Protein AF-A0A2H9LKL2-F1 (afdb_monomer)

Mean predicted aligned error: 13.27 Å

Secondary structure (DSSP, 8-state):
-HHHHHHHHHHHHHHHHHHHHHHHHHHT-GGG----EEEEES----SS-S--SEEEHHHHHHHHHHTT---HHHHHHHHHHHHHT-THHHHHT-HHHHHHHHHHHHS-------HHHHHHHHHHHHHHHHHHHHHHHHHHHHHHTT-

Nearest PDB structures (foldseek):
  8ceo-assembly1_n  TM=2.558E-01  e=6.193E+00  Saccharomyces cerevisiae

Foldseek 3Di:
DVVVVVVVVCVVCVVLLVLLVVLLCQFVPLVPPQDADADAACADDDQDDPSTNYHHLVNLVVVCVVVVHDSPVSVVNCVVCCVPPNPVCNCRNHNVNNVVVVVVVVPDDPDPDDPVVVVVVVVVVVVVVVVVVVVSVVVVVVVVVPD

Sequence (147 aa):
MAGEIKEYLLKYNTPRRIVQFLSFIFFSAIIFNLGALPLLFPVLWTWGLQQNTAGDAFTALQFALYNAVFPWLALASFLIVGVLIGKSLCGWICPFGFVQDLVGFIKRKQADFSSRTHDSMVYMKYFVLGIALFVSVTFSASKLMGA

pLDDT: mean 71.0, std 11.59, range [47.41, 92.75]

Radius of gyration: 20.04 Å; Cα contacts (8 Å, |Δi|>4): 108; chains: 1; bounding box: 49×34×53 Å

Solvent-accessible surface area (backbone atoms only — not comparable to full-atom values): 8322 Å² total; per-residue (Å²): 117,73,63,61,56,53,52,54,54,48,62,68,48,45,62,53,52,51,46,8,50,53,30,34,52,57,59,60,44,65,82,67,77,58,74,65,38,87,56,53,39,67,34,64,82,64,94,87,62,92,75,42,45,55,38,37,20,53,58,48,32,51,53,20,58,72,70,74,41,84,42,60,69,24,52,49,30,44,48,53,47,41,70,76,61,34,75,58,47,49,68,36,57,14,35,53,45,44,54,51,52,55,53,51,73,65,56,68,76,82,70,86,74,54,77,78,58,51,60,64,53,53,52,53,54,54,52,55,50,51,52,54,48,52,52,52,51,52,53,50,51,48,57,74,70,71,114

Structure (mmCIF, N/CA/C/O backbone):
data_AF-A0A2H9LKL2-F1
#
_entry.id   AF-A0A2H9LKL2-F1
#
loop_
_atom_site.group_PDB
_atom_site.id
_atom_site.type_symbol
_atom_site.label_atom_id
_atom_site.label_alt_id
_atom_site.label_comp_id
_atom_site.label_asym_id
_atom_site.label_entity_id
_atom_site.label_seq_id
_atom_site.pdbx_PDB_ins_code
_atom_site.Cartn_x
_atom_site.Cartn_y
_atom_site.Cartn_z
_atom_site.occupancy
_atom_site.B_iso_or_equiv
_atom_site.auth_seq_id
_atom_site.auth_comp_id
_atom_site.auth_asym_id
_atom_site.auth_atom_id
_atom_site.pdbx_PDB_model_num
ATOM 1 N N . MET A 1 1 ? -30.878 4.135 22.991 1.00 50.84 1 MET A N 1
ATOM 2 C CA . MET A 1 1 ? -30.683 2.984 22.075 1.00 50.84 1 MET A CA 1
ATOM 3 C C . MET A 1 1 ? -29.544 3.180 21.073 1.00 50.84 1 MET A C 1
ATOM 5 O O . MET A 1 1 ? -28.822 2.227 20.836 1.00 50.84 1 MET A O 1
ATOM 9 N N . ALA A 1 2 ? -29.314 4.381 20.521 1.00 56.72 2 ALA A N 1
ATOM 10 C CA . ALA A 1 2 ? -28.193 4.612 19.594 1.00 56.72 2 ALA A CA 1
ATOM 11 C C . ALA A 1 2 ? -26.787 4.538 20.240 1.00 56.72 2 ALA A C 1
ATOM 13 O O . ALA A 1 2 ? -25.823 4.235 19.545 1.00 56.72 2 ALA A O 1
ATOM 14 N N . GLY A 1 3 ? -26.665 4.806 21.550 1.00 58.53 3 GLY A N 1
ATOM 15 C CA . GLY A 1 3 ? -25.391 4.756 22.287 1.00 58.53 3 GLY A CA 1
ATOM 16 C C . GLY A 1 3 ? -24.821 3.341 22.414 1.00 58.53 3 GLY A C 1
ATOM 17 O O . GLY A 1 3 ? -23.706 3.101 21.967 1.00 58.53 3 GLY A O 1
ATOM 18 N N . GLU A 1 4 ? -25.635 2.401 22.900 1.00 56.94 4 GLU A N 1
ATOM 19 C CA . GLU A 1 4 ? -25.275 0.983 23.062 1.00 56.94 4 GLU A CA 1
ATOM 20 C C . GLU A 1 4 ? -24.769 0.365 21.748 1.00 56.94 4 GLU A C 1
ATOM 22 O O . GLU A 1 4 ? -23.683 -0.202 21.693 1.00 56.94 4 GLU A O 1
ATOM 27 N N . ILE A 1 5 ? -25.501 0.551 20.642 1.00 63.38 5 ILE A N 1
ATOM 28 C CA . ILE A 1 5 ? -25.138 -0.005 19.322 1.00 63.38 5 ILE A CA 1
ATOM 29 C C . ILE A 1 5 ? -23.784 0.539 18.839 1.00 63.38 5 ILE A C 1
ATOM 31 O O . ILE A 1 5 ? -22.985 -0.190 18.247 1.00 63.38 5 ILE A O 1
ATOM 35 N N . LYS A 1 6 ? -23.507 1.820 19.106 1.00 60.06 6 LYS A N 1
ATOM 36 C CA . LYS A 1 6 ? -22.249 2.472 18.730 1.00 60.06 6 LYS A CA 1
ATOM 37 C C . LYS A 1 6 ? -21.073 1.924 19.541 1.00 60.06 6 LYS A C 1
ATOM 39 O O . LYS A 1 6 ? -19.984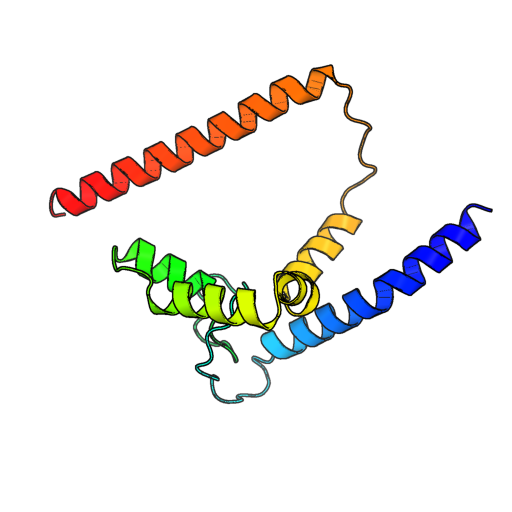 1.763 18.994 1.00 60.06 6 LYS A O 1
ATOM 44 N N . GLU A 1 7 ? -21.302 1.606 20.812 1.00 60.69 7 GLU A N 1
ATOM 45 C CA . GLU A 1 7 ? -20.304 1.024 21.709 1.00 60.69 7 GLU A CA 1
ATOM 46 C C . GLU A 1 7 ? -19.989 -0.439 21.350 1.00 60.69 7 GLU A C 1
ATOM 48 O O . GLU A 1 7 ? -18.819 -0.818 21.259 1.00 60.69 7 GLU A O 1
ATOM 53 N N . TYR A 1 8 ? -21.011 -1.236 21.017 1.00 59.84 8 TYR A N 1
ATOM 54 C CA . TYR A 1 8 ? -20.833 -2.605 20.519 1.00 59.84 8 TYR A CA 1
ATOM 55 C C . TYR A 1 8 ? -20.090 -2.650 19.173 1.00 59.84 8 TYR A C 1
ATOM 57 O O . TYR A 1 8 ? -19.186 -3.472 18.999 1.00 59.84 8 TYR A O 1
ATOM 65 N N . LEU A 1 9 ? -20.400 -1.739 18.238 1.00 59.59 9 LEU A N 1
ATOM 66 C CA . LEU A 1 9 ? -19.670 -1.625 16.967 1.00 59.59 9 LEU A CA 1
ATOM 67 C C . LEU A 1 9 ? -18.215 -1.180 17.160 1.00 59.59 9 LEU A C 1
ATOM 69 O O . LEU A 1 9 ? -17.325 -1.690 16.478 1.00 59.59 9 LEU A O 1
ATOM 73 N N . LEU A 1 10 ? -17.954 -0.263 18.099 1.00 59.03 10 LEU A N 1
ATOM 74 C CA . LEU A 1 10 ? -16.590 0.132 18.449 1.00 59.03 10 LEU A CA 1
ATOM 75 C C . LEU A 1 10 ? -15.798 -1.062 18.992 1.00 59.03 10 LEU A C 1
ATOM 77 O O . LEU A 1 10 ? -14.693 -1.307 18.518 1.00 59.03 10 LEU A O 1
ATOM 81 N N . LYS A 1 11 ? -16.382 -1.855 19.899 1.00 56.09 11 LYS A N 1
ATOM 82 C CA . LYS A 1 11 ? -15.724 -3.000 20.552 1.00 56.09 11 LYS A CA 1
ATOM 83 C C . LYS A 1 11 ? -15.287 -4.103 19.578 1.00 56.09 11 LYS A C 1
ATOM 85 O O . LYS A 1 11 ? -14.226 -4.689 19.779 1.00 56.09 11 LYS A O 1
ATOM 90 N N . TYR A 1 12 ? -16.045 -4.345 18.504 1.00 64.00 12 TYR A N 1
ATOM 91 C CA . TYR A 1 12 ? -15.685 -5.318 17.460 1.00 64.00 12 TYR A CA 1
ATOM 92 C C . TYR A 1 12 ? -14.585 -4.814 16.504 1.00 64.00 12 TYR A C 1
ATOM 94 O O . TYR A 1 12 ? -13.786 -5.607 16.007 1.00 64.00 12 TYR A O 1
ATOM 102 N N . ASN A 1 13 ? -14.493 -3.499 16.268 1.00 64.44 13 ASN A N 1
ATOM 103 C CA . ASN A 1 13 ? -13.492 -2.906 15.367 1.00 64.44 13 ASN A CA 1
ATOM 104 C C . ASN A 1 13 ? -12.138 -2.616 16.054 1.00 64.44 13 ASN A C 1
ATOM 106 O O . ASN A 1 13 ? -11.111 -2.494 15.381 1.00 64.44 13 ASN A O 1
ATOM 110 N N . THR A 1 14 ? -12.114 -2.540 17.388 1.00 67.94 14 THR A N 1
ATOM 111 C CA . THR A 1 14 ? -10.904 -2.362 18.210 1.00 67.94 14 THR A CA 1
ATOM 112 C C . THR A 1 14 ? -9.800 -3.406 17.965 1.00 67.94 14 THR A C 1
ATOM 114 O O . THR A 1 14 ? -8.663 -2.982 17.758 1.00 67.94 14 THR A O 1
ATOM 117 N N . PRO A 1 15 ? -10.052 -4.736 17.923 1.00 72.94 15 PRO A N 1
ATOM 118 C CA . PRO A 1 15 ? -8.989 -5.722 17.694 1.00 72.94 15 PRO A CA 1
ATOM 119 C C . PRO A 1 15 ? -8.293 -5.530 16.345 1.00 72.94 15 PRO A C 1
ATOM 121 O O . PRO A 1 15 ? -7.069 -5.586 16.267 1.00 72.94 15 PRO A O 1
ATOM 124 N N . ARG A 1 16 ? -9.051 -5.213 15.289 1.00 74.50 16 ARG A N 1
ATOM 125 C CA . ARG A 1 16 ? -8.489 -4.928 13.965 1.00 74.50 16 ARG A CA 1
ATOM 126 C C . ARG A 1 16 ? -7.595 -3.690 13.989 1.00 74.50 16 ARG A C 1
ATOM 128 O O . ARG A 1 16 ? -6.495 -3.728 13.446 1.00 74.50 16 ARG A O 1
ATOM 135 N N . ARG A 1 17 ? -8.031 -2.617 14.656 1.00 70.69 17 ARG A N 1
ATOM 136 C CA . ARG A 1 17 ? -7.255 -1.374 14.767 1.00 70.69 17 ARG A CA 1
ATOM 137 C C . ARG A 1 17 ? -5.983 -1.554 15.601 1.00 70.69 17 ARG A C 1
ATOM 139 O O . ARG A 1 17 ? -4.952 -0.995 15.246 1.00 70.69 17 ARG A O 1
ATOM 146 N N . ILE A 1 18 ? -6.032 -2.368 16.658 1.00 78.81 18 ILE A N 1
ATOM 147 C CA . ILE A 1 18 ? -4.858 -2.719 17.473 1.00 78.81 18 ILE A CA 1
ATOM 148 C C . ILE A 1 18 ? -3.840 -3.504 16.640 1.00 78.81 18 ILE A C 1
ATOM 150 O O . ILE A 1 18 ? -2.667 -3.137 16.623 1.00 78.81 18 ILE A O 1
ATOM 154 N N . VAL A 1 19 ? -4.274 -4.532 15.899 1.00 79.44 19 VAL A N 1
ATOM 155 C CA . VAL A 1 19 ? -3.379 -5.312 15.022 1.00 79.44 19 VAL A CA 1
ATOM 156 C C . VAL A 1 19 ? -2.768 -4.427 13.935 1.00 79.44 19 VAL A C 1
ATOM 158 O O . VAL A 1 19 ? -1.570 -4.516 13.674 1.00 79.44 19 VAL A O 1
ATOM 161 N N . GLN A 1 20 ? -3.549 -3.520 13.347 1.00 77.00 20 GLN A N 1
ATOM 162 C CA . GLN A 1 20 ? -3.056 -2.577 12.342 1.00 77.00 20 GLN A CA 1
ATOM 163 C C . GLN A 1 20 ? -2.051 -1.569 12.917 1.00 77.00 20 GLN A C 1
ATOM 165 O O . GLN A 1 20 ? -1.053 -1.275 12.265 1.00 77.00 20 GLN A O 1
ATOM 170 N N . PHE A 1 21 ? -2.277 -1.064 14.133 1.00 77.94 21 PHE A N 1
ATOM 171 C CA . PHE A 1 21 ? -1.361 -0.142 14.808 1.00 77.94 21 PHE A CA 1
ATOM 172 C C . PHE A 1 21 ? -0.051 -0.829 15.215 1.00 77.94 21 PHE A C 1
ATOM 174 O O . PHE A 1 21 ? 1.029 -0.290 14.981 1.00 77.94 21 PHE A O 1
ATOM 181 N N . LEU A 1 22 ? -0.127 -2.053 15.744 1.00 78.19 22 LEU A N 1
ATOM 182 C CA . LEU A 1 22 ? 1.051 -2.877 16.029 1.00 78.19 22 LEU A CA 1
ATOM 183 C C . LEU A 1 22 ? 1.832 -3.195 14.751 1.00 78.19 22 LEU A C 1
ATOM 185 O O . LEU A 1 22 ? 3.054 -3.084 14.740 1.00 78.19 22 LEU A O 1
ATOM 189 N N . SER A 1 23 ? 1.133 -3.514 13.658 1.00 75.62 23 SER A N 1
ATOM 190 C CA . SER A 1 23 ? 1.763 -3.727 12.350 1.00 75.62 23 SER A CA 1
ATOM 191 C C . SER A 1 23 ? 2.413 -2.442 11.831 1.00 75.62 23 SER A C 1
ATOM 193 O O . SER A 1 23 ? 3.524 -2.484 11.317 1.00 75.62 23 SER A O 1
ATOM 195 N N . PHE A 1 24 ? 1.773 -1.283 12.015 1.00 75.94 24 PHE A N 1
ATOM 196 C CA . PHE A 1 24 ? 2.359 0.011 11.671 1.00 75.94 24 PHE A CA 1
ATOM 197 C C . PHE A 1 24 ? 3.652 0.274 12.436 1.00 75.94 24 PHE A C 1
ATOM 199 O O . PHE A 1 24 ? 4.637 0.653 11.810 1.00 75.94 24 PHE A O 1
ATOM 206 N N . ILE A 1 25 ? 3.685 0.024 13.746 1.00 75.50 25 ILE A N 1
ATOM 207 C CA . ILE A 1 25 ? 4.903 0.174 14.551 1.00 75.50 25 ILE A CA 1
ATOM 208 C C . ILE A 1 25 ? 5.978 -0.836 14.130 1.00 75.50 25 ILE A C 1
ATOM 210 O O . ILE A 1 25 ? 7.137 -0.456 14.017 1.00 75.50 25 ILE A O 1
ATOM 214 N N . PHE A 1 26 ? 5.606 -2.088 13.849 1.00 73.56 26 PHE A N 1
ATOM 215 C CA . PHE A 1 26 ? 6.537 -3.134 13.415 1.00 73.56 26 PHE A CA 1
ATOM 216 C C . PHE A 1 26 ? 7.190 -2.817 12.064 1.00 73.56 26 PHE A C 1
ATOM 218 O O . PHE A 1 26 ? 8.410 -2.872 11.939 1.00 73.56 26 PHE A O 1
ATOM 225 N N . PHE A 1 27 ? 6.396 -2.439 11.060 1.00 67.69 27 PHE A N 1
ATOM 226 C CA . PHE A 1 27 ? 6.925 -2.047 9.753 1.00 67.69 27 PHE A CA 1
ATOM 227 C C . PHE A 1 27 ? 7.673 -0.708 9.825 1.00 67.69 27 PHE A C 1
ATOM 229 O O . PHE A 1 27 ? 8.710 -0.569 9.189 1.00 67.69 27 PHE A O 1
ATOM 236 N N . SER A 1 28 ? 7.224 0.229 10.671 1.00 66.88 28 SER A N 1
ATOM 237 C CA . SER A 1 28 ? 7.909 1.508 10.933 1.00 66.88 28 SER A CA 1
ATOM 238 C C . SER A 1 28 ? 9.068 1.413 11.922 1.00 66.88 28 SER A C 1
ATOM 240 O O . SER A 1 28 ? 9.611 2.451 12.304 1.00 66.88 28 SER A O 1
ATOM 242 N N . ALA A 1 29 ? 9.498 0.206 12.310 1.00 61.53 29 ALA A N 1
ATOM 243 C CA . ALA A 1 29 ? 10.630 -0.034 13.206 1.00 61.53 29 ALA A CA 1
ATOM 244 C C . ALA A 1 29 ? 11.999 0.241 12.543 1.00 61.53 29 ALA A C 1
ATOM 246 O O . ALA A 1 29 ? 12.973 -0.474 12.769 1.00 61.53 29 ALA A O 1
ATOM 247 N N . ILE A 1 30 ? 12.086 1.352 11.810 1.00 54.22 30 ILE A N 1
ATOM 248 C CA . ILE A 1 30 ? 13.303 2.060 11.393 1.00 54.22 30 ILE A CA 1
ATOM 249 C C . ILE A 1 30 ? 14.229 2.324 12.605 1.00 54.22 30 ILE A C 1
ATOM 251 O O . ILE A 1 30 ? 15.440 2.440 12.456 1.00 54.22 30 ILE A O 1
ATOM 255 N N . ILE A 1 31 ? 13.682 2.366 13.827 1.00 51.66 31 ILE A N 1
ATOM 256 C CA . ILE A 1 31 ? 14.410 2.668 15.072 1.00 51.66 31 ILE A CA 1
ATOM 257 C C . ILE A 1 31 ? 15.299 1.512 15.571 1.00 51.66 31 ILE A C 1
ATOM 259 O O . ILE A 1 31 ? 16.262 1.769 16.286 1.00 51.66 31 ILE A O 1
ATOM 263 N N . PHE A 1 32 ? 15.032 0.253 15.204 1.00 53.81 32 PHE A N 1
ATOM 264 C CA . PHE A 1 32 ? 15.706 -0.895 15.834 1.00 53.81 32 PHE A CA 1
ATOM 265 C C . PHE A 1 32 ? 16.924 -1.456 15.084 1.00 53.81 32 PHE A C 1
ATOM 267 O O . PHE A 1 32 ? 17.529 -2.399 15.584 1.00 53.81 32 PHE A O 1
ATOM 274 N N . ASN A 1 33 ? 17.307 -0.905 13.921 1.00 52.16 33 ASN A N 1
ATOM 275 C CA . ASN A 1 33 ? 18.423 -1.414 13.095 1.00 52.16 33 ASN A CA 1
ATOM 276 C C . ASN A 1 33 ? 18.376 -2.950 12.891 1.00 52.16 33 ASN A C 1
ATOM 278 O O . ASN A 1 33 ? 19.398 -3.611 12.732 1.00 52.16 33 ASN A O 1
ATOM 282 N N . LEU A 1 34 ? 17.178 -3.541 12.939 1.00 53.66 34 LEU A N 1
ATOM 283 C CA . LEU A 1 34 ? 16.998 -4.971 12.753 1.00 53.66 34 LEU A CA 1
ATOM 284 C C . LEU A 1 34 ? 17.087 -5.243 11.253 1.00 53.66 34 LEU A C 1
ATOM 286 O O . LEU A 1 34 ? 16.321 -4.678 10.472 1.00 53.66 34 LEU A O 1
ATOM 290 N N . GLY A 1 35 ? 18.075 -6.056 10.875 1.00 52.25 35 GLY A N 1
ATOM 291 C CA . GLY A 1 35 ? 18.433 -6.348 9.491 1.00 52.25 35 GLY A CA 1
ATOM 292 C C . GLY A 1 35 ? 17.223 -6.642 8.607 1.00 52.25 35 GLY A C 1
ATOM 293 O O . GLY A 1 35 ? 16.299 -7.349 9.011 1.00 52.25 35 GLY A O 1
ATOM 294 N N . ALA A 1 36 ? 17.255 -6.079 7.397 1.00 54.28 36 ALA A N 1
ATOM 295 C CA . ALA A 1 36 ? 16.211 -6.218 6.394 1.00 54.28 36 ALA A CA 1
ATOM 296 C C . ALA A 1 36 ? 15.874 -7.696 6.174 1.00 54.28 36 ALA A C 1
ATOM 298 O O . ALA A 1 36 ? 16.707 -8.472 5.700 1.00 54.28 36 ALA A O 1
ATOM 299 N N . LEU A 1 37 ? 14.649 -8.089 6.516 1.00 56.97 37 LEU A N 1
ATOM 300 C CA . LEU A 1 37 ? 14.149 -9.413 6.202 1.00 56.97 37 LEU A CA 1
ATOM 301 C C . LEU A 1 37 ? 13.812 -9.423 4.700 1.00 56.97 37 LEU A C 1
ATOM 303 O O . LEU A 1 37 ? 12.911 -8.691 4.277 1.00 56.97 37 LEU A O 1
ATOM 307 N N . PRO A 1 38 ? 14.476 -10.246 3.868 1.00 56.47 38 PRO A N 1
ATOM 308 C CA . PRO A 1 38 ? 14.270 -10.263 2.417 1.00 56.47 38 PRO A CA 1
ATOM 309 C C . PRO A 1 38 ? 12.945 -10.930 2.005 1.00 56.47 38 PRO A C 1
ATOM 311 O O . PRO A 1 38 ? 12.767 -11.320 0.851 1.00 56.47 38 PRO A O 1
ATOM 314 N N . LEU A 1 39 ? 12.007 -11.107 2.940 1.00 63.41 39 LEU A N 1
ATOM 315 C CA . LEU A 1 39 ? 10.721 -11.719 2.655 1.00 63.41 39 LEU A CA 1
ATOM 316 C C . LEU A 1 39 ? 9.800 -10.685 2.000 1.00 63.41 39 LEU A C 1
ATOM 318 O O . LEU A 1 39 ? 9.401 -9.708 2.631 1.00 63.41 39 LEU A O 1
ATOM 322 N N . LEU A 1 40 ? 9.463 -10.923 0.732 1.00 66.31 40 LEU A N 1
ATOM 323 C CA . LEU A 1 40 ? 8.494 -10.132 -0.019 1.00 66.31 40 LEU A CA 1
ATOM 324 C C . LEU A 1 40 ? 7.087 -10.468 0.462 1.00 66.31 40 LEU A C 1
ATOM 326 O O . LEU A 1 40 ? 6.541 -11.516 0.109 1.00 66.31 40 LEU A O 1
ATOM 330 N N . PHE A 1 41 ? 6.479 -9.569 1.222 1.00 70.69 41 PHE A N 1
ATOM 331 C CA . PHE A 1 41 ? 5.070 -9.68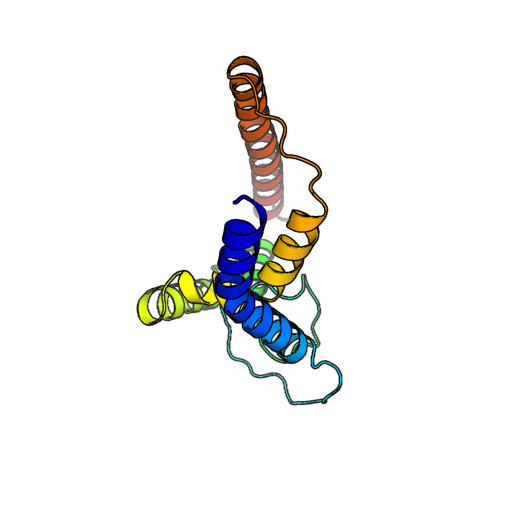3 1.572 1.00 70.69 41 PHE A CA 1
ATOM 332 C C . PHE A 1 41 ? 4.207 -8.806 0.646 1.00 70.69 41 PHE A C 1
ATOM 334 O O . PHE A 1 41 ? 4.628 -7.712 0.259 1.00 70.69 41 PHE A O 1
ATOM 341 N N . PRO A 1 42 ? 2.972 -9.220 0.302 1.00 67.88 42 PRO A N 1
ATOM 342 C CA . PRO A 1 42 ? 2.044 -8.448 -0.529 1.00 67.88 42 PRO A CA 1
ATOM 343 C C . PRO A 1 42 ? 1.358 -7.333 0.272 1.00 67.88 42 PRO A C 1
ATOM 345 O O . PRO A 1 42 ? 0.131 -7.243 0.355 1.00 67.88 42 PRO A O 1
ATOM 348 N N . VAL A 1 43 ? 2.160 -6.492 0.915 1.00 71.69 43 VAL A N 1
ATOM 349 C CA . VAL A 1 43 ? 1.718 -5.403 1.787 1.00 71.69 43 VAL A CA 1
ATOM 350 C C . VAL A 1 43 ? 2.357 -4.122 1.300 1.00 71.69 43 VAL A C 1
ATOM 352 O O . VAL A 1 43 ? 3.565 -4.074 1.161 1.00 71.69 43 VAL A O 1
ATOM 355 N N . LEU A 1 44 ? 1.568 -3.078 1.061 1.00 68.44 44 LEU A N 1
ATOM 356 C CA . LEU A 1 44 ? 2.099 -1.772 0.678 1.00 68.44 44 LEU A CA 1
ATOM 357 C C . LEU A 1 44 ? 2.466 -0.990 1.948 1.00 68.44 44 LEU A C 1
ATOM 359 O O . LEU A 1 44 ? 1.582 -0.736 2.772 1.00 68.44 44 LEU A O 1
ATOM 363 N N . TRP A 1 45 ? 3.742 -0.625 2.117 1.00 63.16 45 TRP A N 1
ATOM 364 C CA . TRP A 1 45 ? 4.190 0.149 3.284 1.00 63.16 45 TRP A CA 1
ATOM 365 C C . TRP A 1 45 ? 4.751 1.525 2.925 1.00 63.16 45 TRP A C 1
ATOM 367 O O . TRP A 1 45 ? 4.173 2.530 3.336 1.00 63.16 45 TRP A O 1
ATOM 377 N N . THR A 1 46 ? 5.813 1.601 2.124 1.00 61.72 46 THR A N 1
ATOM 378 C CA . THR A 1 46 ? 6.390 2.888 1.711 1.00 61.72 46 THR A CA 1
ATOM 379 C C . THR A 1 46 ? 6.668 2.871 0.225 1.00 61.72 46 THR A C 1
ATOM 381 O O . THR A 1 46 ? 7.347 1.977 -0.272 1.00 61.72 46 THR A O 1
ATOM 384 N N . TRP A 1 47 ? 6.199 3.893 -0.472 1.00 54.94 47 TRP A N 1
ATOM 385 C CA . TRP A 1 47 ? 6.566 4.127 -1.857 1.00 54.94 47 TRP A CA 1
ATOM 386 C C . TRP A 1 47 ? 8.055 4.502 -1.917 1.00 54.94 47 TRP A C 1
ATOM 388 O O . TRP A 1 47 ? 8.414 5.640 -1.631 1.00 54.94 47 TRP A O 1
ATOM 398 N N . GLY A 1 48 ? 8.918 3.536 -2.246 1.00 55.09 48 GLY A N 1
ATOM 399 C CA . GLY A 1 48 ? 10.305 3.795 -2.652 1.00 55.09 48 GLY A CA 1
ATOM 400 C C . GLY A 1 48 ? 11.324 4.139 -1.555 1.00 55.09 48 GLY A C 1
ATOM 401 O O . GLY A 1 48 ? 12.345 4.740 -1.881 1.00 55.09 48 GLY A O 1
ATOM 402 N N . LEU A 1 49 ? 11.108 3.768 -0.285 1.00 53.97 49 LEU A N 1
ATOM 403 C CA . LEU A 1 49 ? 12.132 3.907 0.763 1.00 53.97 49 LEU A CA 1
ATOM 404 C C . LEU A 1 49 ? 12.927 2.596 0.928 1.00 53.97 49 LEU A C 1
ATOM 406 O O . LEU A 1 49 ? 12.350 1.533 1.121 1.00 53.97 49 LEU A O 1
ATOM 410 N N . GLN A 1 50 ? 14.260 2.667 0.854 1.00 52.75 50 GLN A N 1
ATOM 411 C CA . GLN A 1 50 ? 15.163 1.500 0.874 1.00 52.75 50 GLN A CA 1
ATOM 412 C C . GLN A 1 50 ? 15.435 0.932 2.288 1.00 52.75 50 GLN A C 1
ATOM 414 O O . GLN A 1 50 ? 16.108 -0.084 2.418 1.00 52.75 50 GLN A O 1
ATOM 419 N N . GLN A 1 51 ? 14.946 1.576 3.354 1.00 50.84 51 GLN A N 1
ATOM 420 C CA . GLN A 1 51 ? 15.320 1.285 4.752 1.00 50.84 51 GLN A CA 1
ATOM 421 C C . GLN A 1 51 ? 14.215 0.556 5.530 1.00 50.84 51 GLN A C 1
ATOM 423 O O . GLN A 1 51 ? 13.897 0.908 6.665 1.00 50.84 51 GLN A O 1
ATOM 428 N N . ASN A 1 52 ? 13.613 -0.457 4.910 1.00 54.12 52 ASN A N 1
ATOM 429 C CA . ASN A 1 52 ? 12.445 -1.133 5.461 1.00 54.12 52 ASN A CA 1
ATOM 430 C C . ASN A 1 52 ? 12.806 -2.509 6.020 1.00 54.12 52 ASN A C 1
ATOM 432 O O . ASN A 1 52 ? 13.472 -3.302 5.358 1.00 54.12 52 ASN A O 1
ATOM 436 N N . THR A 1 53 ? 12.295 -2.823 7.211 1.00 51.22 53 THR A N 1
ATOM 437 C CA . THR A 1 53 ? 12.508 -4.107 7.903 1.00 51.22 53 THR A CA 1
ATOM 438 C C . THR A 1 53 ? 11.963 -5.312 7.118 1.00 51.22 53 THR A C 1
ATOM 440 O O . THR A 1 53 ? 12.419 -6.433 7.326 1.00 51.22 53 THR A O 1
ATOM 443 N N . ALA A 1 54 ? 11.021 -5.104 6.191 1.00 57.69 54 ALA A N 1
ATOM 444 C CA . ALA A 1 54 ? 10.469 -6.142 5.320 1.00 57.69 54 ALA A CA 1
ATOM 445 C C . ALA A 1 54 ? 10.240 -5.609 3.895 1.00 57.69 54 ALA A C 1
ATOM 447 O O . ALA A 1 54 ? 9.766 -4.484 3.716 1.00 57.69 54 ALA A O 1
ATOM 448 N N . GLY A 1 55 ? 10.570 -6.425 2.890 1.00 64.75 55 GLY A N 1
ATOM 449 C CA . GLY A 1 55 ? 10.370 -6.090 1.479 1.00 64.75 55 GLY A CA 1
ATOM 450 C C . GLY A 1 55 ? 8.900 -6.165 1.062 1.00 64.75 55 GLY A C 1
ATOM 451 O O . GLY A 1 55 ? 8.183 -7.098 1.433 1.00 64.75 55 GLY A O 1
ATOM 452 N N . ASP A 1 56 ? 8.441 -5.208 0.255 1.00 76.31 56 ASP A N 1
ATOM 453 C CA . ASP A 1 56 ? 7.069 -5.182 -0.244 1.00 76.31 56 ASP A CA 1
ATOM 454 C C . ASP A 1 56 ? 6.947 -5.612 -1.714 1.00 76.31 56 ASP A C 1
ATOM 456 O O . ASP A 1 56 ? 7.626 -5.114 -2.615 1.00 76.31 56 ASP A O 1
ATOM 460 N N . ALA A 1 57 ? 6.021 -6.538 -1.979 1.00 77.88 57 ALA A N 1
ATOM 461 C CA . ALA A 1 57 ? 5.785 -7.060 -3.324 1.00 77.88 57 ALA A CA 1
ATOM 462 C C . ALA A 1 57 ? 5.188 -6.006 -4.276 1.00 77.88 57 ALA A C 1
ATOM 464 O O . ALA A 1 57 ? 5.328 -6.136 -5.490 1.00 77.88 57 ALA A O 1
ATOM 465 N N . PHE A 1 58 ? 4.542 -4.957 -3.752 1.00 76.50 58 PHE A N 1
ATOM 466 C CA . PHE A 1 58 ? 3.991 -3.868 -4.564 1.00 76.50 58 PHE A CA 1
ATOM 467 C C . PHE A 1 58 ? 5.083 -2.979 -5.169 1.00 76.50 58 PHE A C 1
ATOM 469 O O . PHE A 1 58 ? 5.038 -2.713 -6.369 1.00 76.50 58 PHE A O 1
ATOM 476 N N . THR A 1 59 ? 6.092 -2.582 -4.394 1.00 76.56 59 THR A N 1
ATOM 477 C CA . THR A 1 59 ? 7.253 -1.841 -4.908 1.00 76.56 59 THR A CA 1
ATOM 478 C C . THR A 1 59 ? 8.062 -2.711 -5.856 1.00 76.56 59 THR A C 1
ATOM 480 O O . THR A 1 59 ? 8.458 -2.236 -6.917 1.00 76.56 59 THR A O 1
ATOM 483 N N . ALA A 1 60 ? 8.236 -4.003 -5.550 1.00 78.62 60 ALA A N 1
ATOM 484 C CA . ALA A 1 60 ? 8.873 -4.937 -6.479 1.00 78.62 60 ALA A CA 1
ATOM 485 C C . ALA A 1 60 ? 8.108 -5.036 -7.814 1.00 78.62 60 ALA A C 1
ATOM 487 O O . ALA A 1 60 ? 8.723 -5.023 -8.880 1.00 78.62 60 ALA A O 1
ATOM 488 N N . LEU A 1 61 ? 6.771 -5.072 -7.771 1.00 81.31 61 LEU A N 1
ATOM 489 C CA . LEU A 1 61 ? 5.920 -5.052 -8.960 1.00 81.31 61 LEU A CA 1
ATOM 490 C C . LEU A 1 61 ? 6.067 -3.738 -9.738 1.00 81.31 61 LEU A C 1
ATOM 492 O O . LEU A 1 61 ? 6.257 -3.772 -10.950 1.00 81.31 61 LEU A O 1
ATOM 496 N N . GLN A 1 62 ? 6.026 -2.586 -9.066 1.00 78.56 62 GLN A N 1
ATOM 497 C CA . GLN A 1 62 ? 6.221 -1.287 -9.714 1.00 78.56 62 GLN A CA 1
ATOM 498 C C . GLN A 1 62 ? 7.604 -1.141 -10.338 1.00 78.56 62 GLN A C 1
ATOM 500 O O . GLN A 1 62 ? 7.709 -0.645 -11.455 1.00 78.56 62 GLN A O 1
ATOM 505 N N . PHE A 1 63 ? 8.657 -1.583 -9.652 1.00 77.69 63 PHE A N 1
ATOM 506 C CA . PHE A 1 63 ? 10.021 -1.507 -10.163 1.00 77.69 63 PHE A CA 1
ATOM 507 C C . PHE A 1 63 ? 10.219 -2.421 -11.374 1.00 77.69 63 PHE A C 1
ATOM 509 O O . PHE A 1 63 ? 10.846 -2.026 -12.356 1.00 77.69 63 PHE A O 1
ATOM 516 N N . ALA A 1 64 ? 9.643 -3.623 -11.338 1.00 81.50 64 ALA A N 1
ATOM 517 C CA . ALA A 1 64 ? 9.645 -4.535 -12.473 1.00 81.50 64 ALA A CA 1
ATOM 518 C C . ALA A 1 64 ? 8.884 -3.944 -13.673 1.00 81.50 64 ALA A C 1
ATOM 520 O O . ALA A 1 64 ? 9.425 -3.914 -14.776 1.00 81.50 64 ALA A O 1
ATOM 521 N N . LEU A 1 65 ? 7.692 -3.374 -13.454 1.00 78.38 65 LEU A N 1
ATOM 522 C CA . LEU A 1 65 ? 6.921 -2.694 -14.502 1.00 78.38 65 LEU A CA 1
ATOM 523 C C . LEU A 1 65 ? 7.656 -1.469 -15.068 1.00 78.38 65 LEU A C 1
ATOM 525 O O . LEU A 1 65 ? 7.660 -1.270 -16.279 1.00 78.38 65 LEU A O 1
ATOM 529 N N . TYR A 1 66 ? 8.322 -0.682 -14.218 1.00 80.19 66 TYR A N 1
ATOM 530 C CA . TYR A 1 66 ? 9.130 0.466 -14.639 1.00 80.19 66 TYR A CA 1
ATOM 531 C C . TYR A 1 66 ? 10.314 0.052 -15.524 1.00 80.19 66 TYR A C 1
ATOM 533 O O . TYR A 1 66 ? 10.585 0.684 -16.544 1.00 80.19 66 TYR A O 1
ATOM 541 N N . ASN A 1 67 ? 10.996 -1.039 -15.169 1.00 78.88 67 ASN A N 1
ATOM 542 C CA . ASN A 1 67 ? 12.111 -1.572 -15.952 1.00 78.88 67 ASN A CA 1
ATOM 543 C C . ASN A 1 67 ? 11.665 -2.481 -17.113 1.00 78.88 67 ASN A C 1
ATOM 545 O O . ASN A 1 67 ? 12.520 -3.052 -17.783 1.00 78.88 67 ASN A O 1
ATOM 549 N N . ALA A 1 68 ? 10.355 -2.617 -17.359 1.00 76.94 68 ALA A N 1
ATOM 550 C CA . ALA A 1 68 ? 9.777 -3.535 -18.344 1.00 76.94 68 ALA A CA 1
ATOM 551 C C . ALA A 1 68 ? 10.246 -5.000 -18.183 1.00 76.94 68 ALA A C 1
ATOM 553 O O . ALA A 1 68 ? 10.316 -5.759 -19.148 1.00 76.94 68 ALA A O 1
ATOM 554 N N . VAL A 1 69 ? 10.557 -5.408 -16.950 1.00 80.12 69 VAL A N 1
ATOM 555 C CA . VAL A 1 69 ? 10.922 -6.783 -16.595 1.00 80.12 69 VAL A CA 1
ATOM 556 C C . VAL A 1 69 ? 9.687 -7.494 -16.059 1.00 80.12 69 VAL A C 1
ATOM 558 O O . VAL A 1 69 ? 8.871 -6.907 -15.346 1.00 80.12 69 VAL A O 1
ATOM 561 N N . PHE A 1 70 ? 9.537 -8.780 -16.374 1.00 80.50 70 PHE A N 1
ATOM 562 C CA . PHE A 1 70 ? 8.393 -9.532 -15.876 1.00 80.50 70 PHE A CA 1
ATOM 563 C C . PHE A 1 70 ? 8.480 -9.724 -14.344 1.00 80.50 70 PHE A C 1
ATOM 565 O O . PHE A 1 70 ? 9.475 -10.260 -13.848 1.00 80.50 70 PHE A O 1
ATOM 572 N N . PRO A 1 71 ? 7.440 -9.351 -13.572 1.00 83.81 71 PRO A N 1
ATOM 573 C CA . PRO A 1 71 ? 7.450 -9.348 -12.106 1.00 83.81 71 PRO A CA 1
ATOM 574 C C . PRO A 1 71 ? 7.246 -10.745 -11.482 1.00 83.81 71 PRO A C 1
ATOM 576 O O . PRO A 1 71 ? 6.330 -10.944 -10.682 1.00 83.81 71 PRO A O 1
ATOM 579 N N . TRP A 1 72 ? 8.091 -11.728 -11.817 1.00 82.00 72 TRP A N 1
ATOM 580 C CA . TRP A 1 72 ? 7.926 -13.127 -11.376 1.00 82.00 72 TRP A CA 1
ATOM 581 C C . TRP A 1 72 ? 7.894 -13.263 -9.841 1.00 82.00 72 TRP A C 1
ATOM 583 O O . TRP A 1 72 ? 7.020 -13.934 -9.294 1.00 82.00 72 TRP A O 1
ATOM 593 N N . LEU A 1 73 ? 8.795 -12.564 -9.134 1.00 80.31 73 LEU A N 1
ATOM 594 C CA . LEU A 1 73 ? 8.892 -12.606 -7.666 1.00 80.31 73 LEU A CA 1
ATOM 595 C C . LEU A 1 73 ? 7.686 -11.965 -6.967 1.00 80.31 73 LEU A C 1
ATOM 597 O O . LEU A 1 73 ? 7.166 -12.519 -5.998 1.00 80.31 73 LEU A O 1
ATOM 601 N N . ALA A 1 74 ? 7.228 -10.809 -7.454 1.00 82.00 74 ALA A N 1
ATOM 602 C CA . ALA A 1 74 ? 6.068 -10.141 -6.874 1.00 82.00 74 ALA A CA 1
ATOM 603 C C . ALA A 1 74 ? 4.807 -10.989 -7.073 1.00 82.00 74 ALA A C 1
ATOM 605 O O . ALA A 1 74 ? 4.049 -11.200 -6.128 1.00 82.00 74 ALA A O 1
ATOM 606 N N . LEU A 1 75 ? 4.620 -11.540 -8.277 1.00 83.38 75 LEU A N 1
ATOM 607 C CA . LEU A 1 75 ? 3.469 -12.378 -8.598 1.00 83.38 75 LEU A CA 1
ATOM 608 C C . LEU A 1 75 ? 3.459 -13.672 -7.772 1.00 83.38 75 LEU A C 1
ATOM 610 O O . LEU A 1 75 ? 2.415 -14.044 -7.239 1.00 83.38 75 LEU A O 1
ATOM 614 N N . ALA A 1 76 ? 4.619 -14.310 -7.591 1.00 84.69 76 ALA A N 1
ATOM 615 C CA . ALA A 1 76 ? 4.758 -15.471 -6.716 1.00 84.69 76 ALA A CA 1
ATOM 616 C C . ALA A 1 76 ? 4.376 -15.143 -5.263 1.00 84.69 76 ALA A C 1
ATOM 618 O O . ALA A 1 76 ? 3.616 -15.891 -4.654 1.00 84.69 76 ALA A O 1
ATOM 619 N N . SER A 1 77 ? 4.822 -14.001 -4.726 1.00 82.31 77 SER A N 1
ATOM 620 C CA . SER A 1 77 ? 4.437 -13.546 -3.381 1.00 82.31 77 SER A CA 1
ATOM 621 C C . SER A 1 77 ? 2.921 -13.337 -3.252 1.00 82.31 77 SER A C 1
ATOM 623 O O . SER A 1 77 ? 2.302 -13.871 -2.328 1.00 82.31 77 SER A O 1
ATOM 625 N N . PHE A 1 78 ? 2.293 -12.641 -4.210 1.00 81.69 78 PHE A N 1
ATOM 626 C CA . PHE A 1 78 ? 0.840 -12.437 -4.219 1.00 81.69 78 PHE A CA 1
ATOM 627 C C . PHE A 1 78 ? 0.063 -13.755 -4.274 1.00 81.69 78 PHE A C 1
ATOM 629 O O . PHE A 1 78 ? -0.932 -13.900 -3.565 1.00 81.69 78 PHE A O 1
ATOM 636 N N . LEU A 1 79 ? 0.512 -14.715 -5.087 1.00 84.25 79 LEU A N 1
ATOM 637 C CA . LEU A 1 79 ? -0.145 -16.014 -5.221 1.00 84.25 79 LEU A CA 1
ATOM 638 C C . LEU A 1 79 ? 0.032 -16.878 -3.973 1.00 84.25 79 LEU A C 1
ATOM 640 O O . LEU A 1 79 ? -0.955 -17.392 -3.459 1.00 84.25 79 LEU A O 1
ATOM 644 N N . ILE A 1 80 ? 1.253 -17.007 -3.450 1.00 84.00 80 ILE A N 1
ATOM 645 C CA . ILE A 1 80 ? 1.537 -17.836 -2.269 1.00 84.00 80 ILE A CA 1
ATOM 646 C C . ILE A 1 80 ? 0.750 -17.320 -1.065 1.00 84.00 80 ILE A C 1
ATOM 648 O O . ILE A 1 80 ? 0.024 -18.071 -0.418 1.00 84.00 80 ILE A O 1
ATOM 652 N N . VAL A 1 81 ? 0.839 -16.022 -0.787 1.00 80.31 81 VAL A N 1
ATOM 653 C CA . VAL A 1 81 ? 0.147 -15.426 0.360 1.00 80.31 81 VAL A CA 1
ATOM 654 C C . VAL A 1 81 ? -1.366 -15.385 0.132 1.00 80.31 81 VAL A C 1
ATOM 656 O O . VAL A 1 81 ? -2.138 -15.640 1.058 1.00 80.31 81 VAL A O 1
ATOM 659 N N . GLY A 1 82 ? -1.799 -15.129 -1.105 1.00 80.25 82 GLY A N 1
ATOM 660 C CA . GLY A 1 82 ? -3.207 -15.150 -1.490 1.00 80.25 82 GLY A CA 1
ATOM 661 C C . GLY A 1 82 ? -3.854 -16.527 -1.338 1.00 80.25 82 GLY A C 1
ATOM 662 O O . GLY A 1 82 ? -4.994 -16.600 -0.891 1.00 80.25 82 GLY A O 1
ATOM 663 N N . VAL A 1 83 ? -3.141 -17.612 -1.646 1.00 83.44 83 VAL A N 1
ATOM 664 C CA . VAL A 1 83 ? -3.646 -18.987 -1.497 1.00 83.44 83 VAL A CA 1
ATOM 665 C C . VAL A 1 83 ? -3.601 -19.444 -0.041 1.00 83.44 83 VAL A C 1
ATOM 667 O O . VAL A 1 83 ? -4.567 -20.026 0.440 1.00 83.44 83 VAL A O 1
ATOM 670 N N . LEU A 1 84 ? -2.505 -19.173 0.673 1.00 81.12 84 LEU A N 1
ATOM 671 C CA . LEU A 1 84 ? -2.326 -19.671 2.038 1.00 81.12 84 LEU A CA 1
ATOM 672 C C . LEU A 1 84 ? -3.212 -18.948 3.056 1.00 81.12 84 LEU A C 1
ATOM 674 O O . LEU A 1 84 ? -3.704 -19.569 3.993 1.00 81.12 84 LEU A O 1
ATOM 678 N N . ILE A 1 85 ? -3.380 -17.633 2.908 1.00 77.38 85 ILE A N 1
ATOM 679 C CA . ILE A 1 85 ? -3.943 -16.793 3.975 1.00 77.38 85 ILE A CA 1
ATOM 680 C C . ILE A 1 85 ? -5.048 -15.858 3.454 1.00 77.38 85 ILE A C 1
ATOM 682 O O . ILE A 1 85 ? -5.812 -15.274 4.227 1.00 77.38 85 ILE A O 1
ATOM 686 N N . GLY A 1 86 ? -5.199 -15.754 2.132 1.00 75.38 86 GLY A N 1
ATOM 687 C CA . GLY A 1 86 ? -6.272 -14.992 1.505 1.00 75.38 86 GLY A CA 1
ATOM 688 C C . GLY A 1 86 ? -6.107 -13.475 1.606 1.00 75.38 86 GLY A C 1
ATOM 689 O O . GLY A 1 86 ? -5.128 -12.928 2.116 1.00 75.38 86 GLY A O 1
ATOM 690 N N . LYS A 1 87 ? -7.139 -12.761 1.136 1.00 68.75 87 LYS A N 1
ATOM 691 C CA . LYS A 1 87 ? -7.223 -11.286 1.161 1.00 68.75 87 LYS A CA 1
ATOM 692 C C . LYS A 1 87 ? -7.262 -10.711 2.587 1.00 68.75 87 LYS A C 1
ATOM 694 O O . LYS A 1 87 ? -7.032 -9.516 2.783 1.00 68.75 87 LYS A O 1
ATOM 699 N N . SER A 1 88 ? -7.552 -11.554 3.577 1.00 70.25 88 SER A N 1
ATOM 700 C CA . SER A 1 88 ? -7.682 -11.177 4.982 1.00 70.25 88 SER A CA 1
ATOM 701 C C . SER A 1 8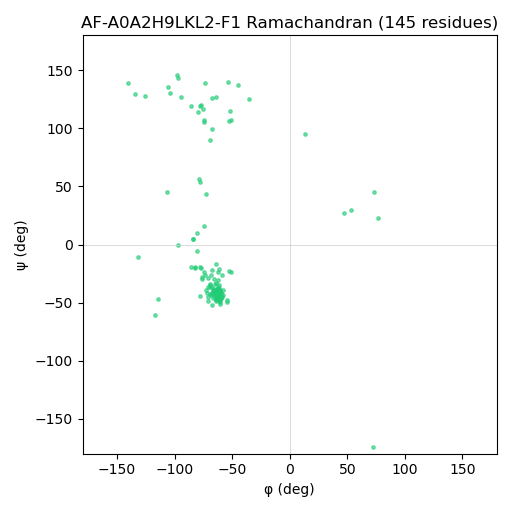8 ? -6.378 -10.619 5.548 1.00 70.25 88 SER A C 1
ATOM 703 O O . SER A 1 88 ? -6.427 -9.632 6.273 1.00 70.25 88 SER A O 1
ATOM 705 N N . LEU A 1 89 ? -5.205 -11.131 5.155 1.00 71.12 89 LEU A N 1
ATOM 706 C CA . LEU A 1 89 ? -3.939 -10.584 5.659 1.00 71.12 89 LEU A CA 1
ATOM 707 C C . LEU A 1 89 ? -3.738 -9.123 5.317 1.00 71.12 89 LEU A C 1
ATOM 709 O O . LEU A 1 89 ? -3.466 -8.324 6.207 1.00 71.12 89 LEU A O 1
ATOM 713 N N . CYS A 1 90 ? -3.918 -8.752 4.052 1.00 69.19 90 CYS A N 1
ATOM 714 C CA . CYS A 1 90 ? -3.759 -7.370 3.617 1.00 69.19 90 CYS A CA 1
ATOM 715 C C . CYS A 1 90 ? -4.718 -6.429 4.371 1.00 69.19 90 CYS A C 1
ATOM 717 O O . CYS A 1 90 ? -4.419 -5.255 4.539 1.00 69.19 90 CYS A O 1
ATOM 719 N N . GLY A 1 91 ? -5.861 -6.922 4.860 1.00 67.69 91 GLY A N 1
ATOM 720 C CA . GLY A 1 91 ? -6.806 -6.131 5.653 1.00 67.69 91 GLY A CA 1
ATOM 721 C C . GLY A 1 91 ? -6.417 -5.923 7.123 1.00 67.69 91 GLY A C 1
ATOM 722 O O . GLY A 1 91 ? -6.956 -4.998 7.747 1.00 67.69 91 GLY A O 1
ATOM 723 N N . TRP A 1 92 ? -5.524 -6.759 7.662 1.00 70.94 92 TRP A N 1
ATOM 724 C CA . TRP A 1 92 ? -5.140 -6.804 9.081 1.00 70.94 92 TRP A CA 1
ATOM 725 C C . TRP A 1 92 ? -3.677 -6.415 9.319 1.00 70.94 92 TRP A C 1
ATOM 727 O O . TRP A 1 92 ? -3.410 -5.590 10.185 1.00 70.94 92 TRP A O 1
ATOM 737 N N . ILE A 1 93 ? -2.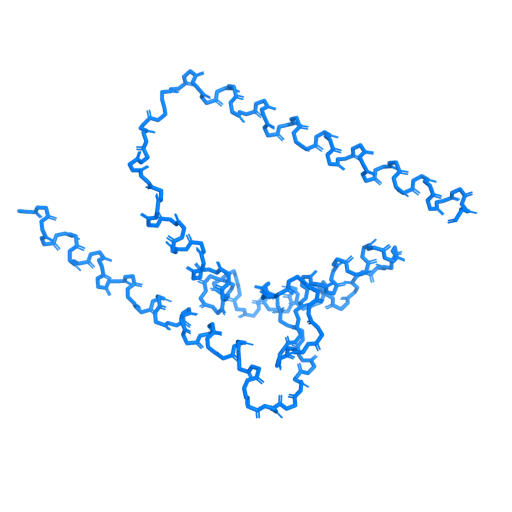750 -6.963 8.530 1.00 72.81 93 ILE A N 1
ATOM 738 C CA . ILE A 1 93 ? -1.304 -6.730 8.653 1.00 72.81 93 ILE A CA 1
ATOM 739 C C . ILE A 1 93 ? -0.863 -5.435 7.962 1.00 72.81 93 ILE A C 1
ATOM 741 O O . ILE A 1 93 ? 0.219 -4.925 8.233 1.00 72.81 93 ILE A O 1
ATOM 745 N N . CYS A 1 94 ? -1.668 -4.899 7.032 1.00 72.75 94 CYS A N 1
ATOM 746 C CA . CYS A 1 94 ? -1.231 -3.766 6.228 1.00 72.75 94 CYS A CA 1
ATOM 747 C C . CYS A 1 94 ? -1.296 -2.445 7.005 1.00 72.75 94 CYS A C 1
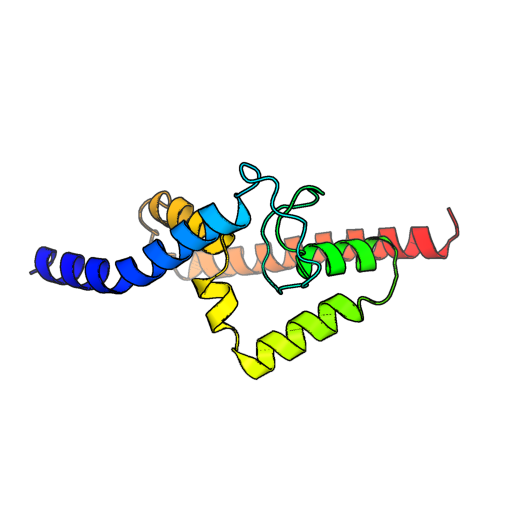ATOM 749 O O . CYS A 1 94 ? -2.394 -2.004 7.363 1.00 72.75 94 CYS A O 1
ATOM 751 N N . PRO A 1 95 ? -0.159 -1.748 7.173 1.00 68.88 95 PRO A N 1
ATOM 752 C CA . PRO A 1 95 ? -0.113 -0.427 7.802 1.00 68.88 95 PRO A CA 1
ATOM 753 C C . PRO A 1 95 ? -0.911 0.635 7.031 1.00 68.88 95 PRO A C 1
ATOM 755 O O . PRO A 1 95 ? -1.513 1.516 7.640 1.00 68.88 95 PRO A O 1
ATOM 758 N N . PHE A 1 96 ? -1.019 0.526 5.701 1.00 72.75 96 PHE A N 1
ATOM 759 C CA . PHE A 1 96 ? -1.883 1.406 4.903 1.00 72.75 96 PHE A CA 1
ATOM 760 C C . PHE A 1 96 ? -3.374 1.264 5.266 1.00 72.75 96 PHE A C 1
ATOM 762 O O . PHE A 1 96 ? -4.155 2.196 5.079 1.00 72.75 96 PHE A O 1
ATOM 769 N N . GLY A 1 97 ? -3.786 0.122 5.826 1.00 74.06 97 GLY A N 1
ATOM 770 C CA . GLY A 1 97 ? -5.135 -0.066 6.361 1.00 74.06 97 GLY A CA 1
ATOM 771 C C . GLY A 1 97 ? -5.439 0.866 7.537 1.00 74.06 97 GLY A C 1
ATOM 772 O O . GLY A 1 97 ? -6.533 1.422 7.594 1.00 74.06 97 GLY A O 1
ATOM 773 N N . PHE A 1 98 ? -4.457 1.103 8.414 1.00 74.25 98 PHE A N 1
ATOM 774 C CA . PHE A 1 98 ? -4.581 2.050 9.526 1.00 74.25 98 PHE A CA 1
ATOM 775 C C . PHE A 1 98 ? -4.767 3.488 9.026 1.00 74.25 98 PHE A C 1
ATOM 777 O O . PHE A 1 98 ? -5.649 4.206 9.492 1.00 74.25 98 PHE A O 1
ATOM 784 N N . VAL A 1 99 ? -3.975 3.894 8.027 1.00 76.44 99 VAL A N 1
ATOM 785 C CA . VAL A 1 99 ? -4.072 5.233 7.424 1.00 76.44 99 VAL A CA 1
ATOM 786 C C . VAL A 1 99 ? -5.437 5.437 6.763 1.00 76.44 99 VAL A C 1
ATOM 788 O O . VAL A 1 99 ? -6.058 6.481 6.950 1.00 76.44 99 VAL A O 1
ATOM 791 N N . GLN A 1 100 ? -5.945 4.437 6.036 1.00 74.81 100 GLN A N 1
ATOM 792 C CA . GLN A 1 100 ? -7.285 4.496 5.443 1.00 74.81 100 GLN A CA 1
ATOM 793 C C . GLN A 1 100 ? -8.395 4.600 6.497 1.00 74.81 100 GLN A C 1
ATOM 795 O O . GLN A 1 100 ? -9.345 5.351 6.286 1.00 74.81 100 GLN A O 1
ATOM 800 N N . ASP A 1 101 ? -8.279 3.892 7.626 1.00 75.56 101 ASP A N 1
ATOM 801 C CA . ASP A 1 101 ? -9.236 3.984 8.738 1.00 75.56 101 ASP A CA 1
ATOM 802 C C . ASP A 1 101 ? -9.215 5.390 9.364 1.00 75.56 101 ASP A C 1
ATOM 804 O O . ASP A 1 101 ? -10.267 5.996 9.569 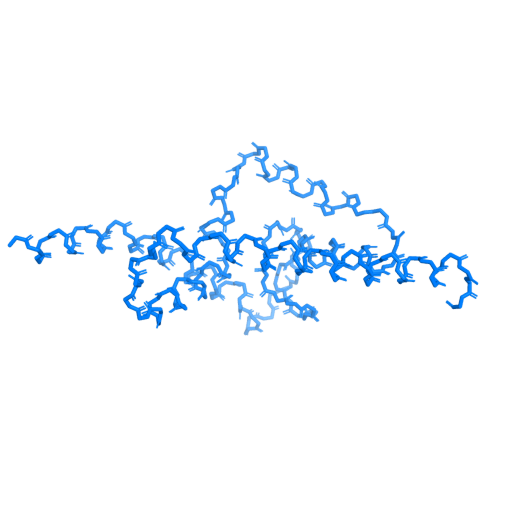1.00 75.56 101 ASP A O 1
ATOM 808 N N . LEU A 1 102 ? -8.022 5.969 9.555 1.00 77.50 102 LEU A N 1
ATOM 809 C CA . LEU A 1 102 ? -7.845 7.333 10.063 1.00 77.50 102 LEU A CA 1
ATOM 810 C C . LEU A 1 102 ? -8.431 8.395 9.117 1.00 77.50 102 LEU A C 1
ATOM 812 O O . LEU A 1 102 ? -9.154 9.292 9.550 1.00 77.50 102 LEU A O 1
ATOM 816 N N . VAL A 1 103 ? -8.175 8.276 7.812 1.00 77.38 103 VAL A N 1
ATOM 817 C CA . VAL A 1 103 ? -8.779 9.148 6.788 1.00 77.38 103 VAL A CA 1
ATOM 818 C C . VAL A 1 103 ? -10.298 8.940 6.720 1.00 77.38 103 VAL A C 1
ATOM 820 O O . VAL A 1 103 ? -11.049 9.892 6.504 1.00 77.38 103 VAL A O 1
ATOM 823 N N . GLY A 1 104 ? -10.768 7.714 6.957 1.00 72.06 104 GLY A N 1
ATOM 824 C CA . GLY A 1 104 ? -12.184 7.372 7.063 1.00 72.06 104 GLY A CA 1
ATOM 825 C C . GLY A 1 104 ? -12.893 8.108 8.200 1.00 72.06 104 GLY A C 1
ATOM 826 O O . GLY A 1 104 ? -14.001 8.598 7.994 1.00 72.06 104 GLY A O 1
ATOM 827 N N . PHE A 1 105 ? -12.244 8.283 9.357 1.00 69.38 105 PHE A N 1
ATOM 828 C CA . PHE A 1 105 ? -12.778 9.117 10.445 1.00 69.38 105 PHE A CA 1
ATOM 829 C C . PHE A 1 105 ? -12.899 10.594 10.077 1.00 69.38 105 PHE A C 1
ATOM 831 O O . PHE A 1 105 ? -13.810 11.273 10.549 1.00 69.38 105 PHE A O 1
ATOM 838 N N . ILE A 1 106 ? -11.992 11.092 9.235 1.00 71.56 106 ILE A N 1
ATOM 839 C CA . ILE A 1 106 ? -11.990 12.482 8.767 1.00 71.56 106 ILE A CA 1
ATOM 840 C C . ILE A 1 106 ? -13.054 12.717 7.683 1.00 71.56 106 ILE A C 1
ATOM 842 O O . ILE A 1 106 ? -13.491 13.857 7.495 1.00 71.56 106 ILE A O 1
ATOM 846 N N . LYS A 1 107 ? -13.550 11.670 7.001 1.00 55.66 107 LYS A N 1
ATOM 847 C CA . LYS A 1 107 ? -14.680 11.804 6.070 1.00 55.66 107 LYS A CA 1
ATOM 848 C C . LYS A 1 107 ? -15.979 12.112 6.823 1.00 55.66 107 LYS A C 1
ATOM 850 O O . LYS A 1 107 ? -16.766 11.246 7.194 1.00 55.66 107 LYS A O 1
ATOM 855 N N . ARG A 1 108 ? -16.202 13.419 6.973 1.00 48.88 108 ARG A N 1
ATOM 856 C CA . ARG A 1 108 ? -17.467 14.101 7.257 1.00 48.88 108 ARG A CA 1
ATOM 857 C C . ARG A 1 108 ? -18.628 13.379 6.564 1.00 48.88 108 ARG A C 1
ATOM 859 O O . ARG A 1 108 ? -18.569 13.182 5.354 1.00 48.88 108 ARG A O 1
ATOM 866 N N . LYS A 1 109 ? -19.642 13.009 7.363 1.00 47.41 109 LYS A N 1
ATOM 867 C CA . LYS A 1 109 ? -21.009 12.575 7.007 1.00 47.41 109 LYS A CA 1
ATOM 868 C C . LYS A 1 109 ? -21.151 12.254 5.514 1.00 47.41 109 LYS A C 1
ATOM 870 O O . LYS A 1 109 ? -21.354 13.173 4.725 1.00 47.41 109 LYS A O 1
ATOM 875 N N . GLN A 1 110 ? -21.004 10.978 5.141 1.00 53.09 110 GLN A N 1
ATOM 876 C CA . GLN A 1 110 ? -21.268 10.534 3.772 1.00 53.09 110 GLN A CA 1
ATOM 877 C C . GLN A 1 110 ? -22.678 11.007 3.413 1.00 53.09 110 GLN A C 1
ATOM 879 O O . GLN A 1 110 ? -23.654 10.543 3.995 1.00 53.09 110 GLN A O 1
ATOM 884 N N . ALA A 1 111 ? -22.768 12.031 2.567 1.00 54.12 111 ALA A N 1
ATOM 885 C CA . ALA A 1 111 ? -24.042 12.500 2.068 1.00 54.12 111 ALA A CA 1
ATOM 886 C C . ALA A 1 111 ? -24.625 11.354 1.242 1.00 54.12 111 ALA A C 1
ATOM 888 O O . ALA A 1 111 ? -23.921 10.829 0.379 1.00 54.12 111 ALA A O 1
ATOM 889 N N . ASP A 1 112 ? -25.860 10.942 1.529 1.00 54.78 112 ASP A N 1
ATOM 890 C CA . ASP A 1 112 ? -26.601 10.016 0.678 1.00 54.78 112 ASP A CA 1
ATOM 891 C C . ASP A 1 112 ? -26.555 10.542 -0.760 1.00 54.78 112 ASP A C 1
ATOM 893 O O . ASP A 1 112 ? -27.129 11.584 -1.093 1.00 54.78 112 ASP A O 1
ATOM 897 N N . PHE A 1 113 ? -25.775 9.870 -1.606 1.00 49.94 113 PHE A N 1
ATOM 898 C CA . PHE A 1 113 ? -25.609 10.267 -2.993 1.00 49.94 113 PHE A CA 1
ATOM 899 C C . PHE A 1 113 ? -26.886 9.882 -3.737 1.00 49.94 113 PHE A C 1
ATOM 901 O O . PHE A 1 113 ? -27.148 8.707 -3.982 1.00 49.94 113 PHE A O 1
ATOM 908 N N . SER A 1 114 ? -27.690 10.886 -4.090 1.00 60.72 114 SER A N 1
ATOM 909 C CA . SER A 1 114 ? -28.855 10.719 -4.961 1.00 60.72 114 SER A CA 1
ATOM 910 C C . SER A 1 114 ? -28.452 10.027 -6.271 1.00 60.72 114 SER A C 1
ATOM 912 O O . SER A 1 114 ? -27.406 10.342 -6.848 1.00 60.72 114 SER A O 1
ATOM 914 N N . SER A 1 115 ? -29.293 9.115 -6.768 1.00 57.84 115 SER A N 1
ATOM 915 C CA . SER A 1 115 ? -29.044 8.267 -7.946 1.00 57.84 115 SER A CA 1
ATOM 916 C C . SER A 1 115 ? -28.625 9.042 -9.205 1.00 57.84 115 SER A C 1
ATOM 918 O O . SER A 1 115 ? -27.937 8.494 -10.059 1.00 57.84 115 SER A O 1
ATOM 920 N N . ARG A 1 116 ? -28.962 10.337 -9.303 1.00 60.41 116 ARG A N 1
ATOM 921 C CA . ARG A 1 116 ? -28.580 11.212 -10.425 1.00 60.41 116 ARG A CA 1
ATOM 922 C C . ARG A 1 116 ? -27.099 11.621 -10.422 1.00 60.41 116 ARG A C 1
ATOM 924 O O . ARG A 1 116 ? -26.539 11.886 -11.479 1.00 60.41 116 ARG A O 1
ATOM 931 N N . THR A 1 117 ? -26.447 11.651 -9.259 1.00 62.00 117 THR A N 1
ATOM 932 C CA . THR A 1 117 ? -25.010 11.968 -9.133 1.00 62.00 117 THR A CA 1
ATOM 933 C C . THR A 1 117 ? -24.131 10.744 -9.411 1.00 62.00 117 THR A C 1
ATOM 935 O O . THR A 1 117 ? -22.959 10.886 -9.757 1.00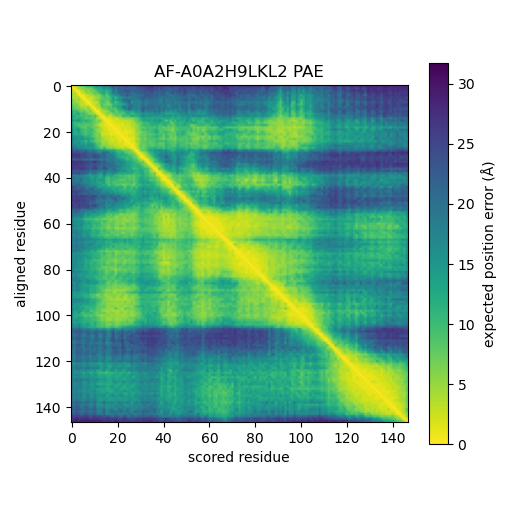 62.00 117 THR A O 1
ATOM 938 N N . HIS A 1 118 ? -24.694 9.537 -9.308 1.00 66.94 118 HIS A N 1
ATOM 939 C CA . HIS A 1 118 ? -23.971 8.290 -9.549 1.00 66.94 118 HIS A CA 1
ATOM 940 C C . HIS A 1 118 ? -23.489 8.176 -11.004 1.00 66.94 118 HIS A C 1
ATOM 942 O O . HIS A 1 118 ? -22.342 7.804 -11.240 1.00 66.94 118 HIS A O 1
ATOM 948 N N . ASP A 1 119 ? -24.322 8.565 -11.973 1.00 69.00 119 ASP A N 1
ATOM 949 C CA . ASP A 1 119 ? -24.007 8.447 -13.403 1.00 69.00 119 ASP A CA 1
ATOM 950 C C . ASP A 1 119 ? -22.799 9.315 -13.811 1.00 69.00 119 ASP A C 1
ATOM 952 O O . ASP A 1 119 ? -21.842 8.845 -14.430 1.00 69.00 119 ASP A O 1
ATOM 956 N N . SER A 1 120 ? -22.745 10.555 -13.309 1.00 72.62 120 SER A N 1
ATOM 957 C CA . SER A 1 120 ? -21.600 11.450 -13.528 1.00 72.62 120 SER A CA 1
ATOM 958 C C . SER A 1 120 ? -20.311 10.941 -12.866 1.00 72.62 120 SER A C 1
ATOM 960 O O . SER A 1 120 ? -19.213 11.199 -13.363 1.00 72.62 120 SER A O 1
ATOM 962 N N . MET A 1 121 ? -20.419 10.208 -11.753 1.00 70.94 121 MET A N 1
ATOM 963 C CA . MET A 1 121 ? -19.265 9.648 -11.044 1.00 70.94 121 MET A CA 1
ATOM 964 C C . MET A 1 121 ? -18.695 8.413 -11.762 1.00 70.94 121 MET A C 1
ATOM 966 O O . MET A 1 121 ? -17.490 8.158 -11.702 1.00 70.94 121 MET A O 1
ATOM 970 N N . VAL A 1 122 ? -19.538 7.683 -12.502 1.00 78.06 122 VAL A N 1
ATOM 971 C CA . VAL A 1 122 ? -19.107 6.579 -13.369 1.00 78.06 122 VAL A CA 1
ATOM 972 C C . VAL A 1 122 ? -18.280 7.104 -14.547 1.00 78.06 122 VAL A C 1
ATOM 974 O O . VAL A 1 122 ? -17.226 6.538 -14.839 1.00 78.06 122 VAL A O 1
ATOM 977 N N . TYR A 1 123 ? -18.676 8.220 -15.172 1.00 82.88 123 TYR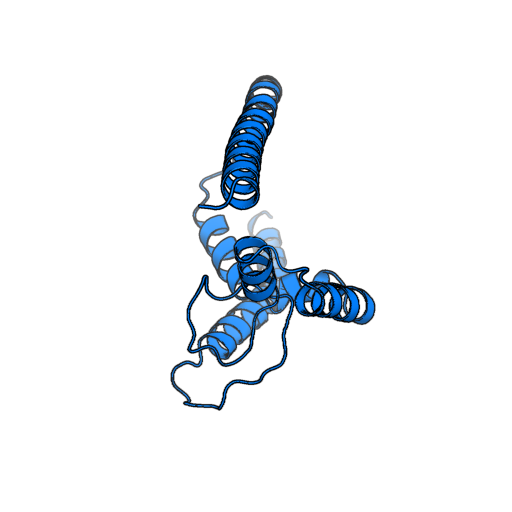 A N 1
ATOM 978 C CA . TYR A 1 123 ? -17.900 8.825 -16.265 1.00 82.88 123 TYR A CA 1
ATOM 979 C C . TYR A 1 123 ? -16.499 9.274 -15.812 1.00 82.88 123 TYR A C 1
ATOM 981 O O . TYR A 1 123 ? -15.504 9.010 -16.487 1.00 82.88 123 TYR A O 1
ATOM 989 N N . MET A 1 124 ? -16.397 9.854 -14.611 1.00 83.00 124 MET A N 1
ATOM 990 C CA . MET A 1 124 ? -15.123 10.257 -13.999 1.00 83.00 124 MET A CA 1
ATOM 991 C C . MET A 1 124 ? -14.144 9.077 -13.853 1.00 83.00 124 MET A C 1
ATOM 993 O O . MET A 1 124 ? -12.949 9.223 -14.111 1.00 83.00 124 MET A O 1
ATOM 997 N N . LYS A 1 125 ? -14.639 7.885 -13.486 1.00 80.56 125 LYS A N 1
ATOM 998 C CA . LYS A 1 125 ? -13.819 6.665 -13.388 1.00 80.56 125 LYS A CA 1
ATOM 999 C C . LYS A 1 125 ? -13.222 6.281 -14.745 1.00 80.56 125 LYS A C 1
ATOM 1001 O O . LYS A 1 125 ? -12.034 5.969 -14.814 1.00 80.56 125 LYS A O 1
ATOM 1006 N N . TYR A 1 126 ? -14.025 6.299 -15.809 1.00 88.50 126 TYR A N 1
ATOM 1007 C CA . TYR A 1 126 ? -13.551 5.955 -17.154 1.00 88.50 126 TYR A CA 1
ATOM 1008 C C . TYR A 1 126 ? -12.593 7.002 -17.718 1.00 88.50 126 TYR A C 1
ATOM 1010 O O . TYR A 1 126 ? -11.630 6.640 -18.387 1.00 88.50 126 TYR A O 1
ATOM 1018 N N . PHE A 1 127 ? -12.798 8.275 -17.385 1.00 90.94 127 PHE A N 1
ATOM 1019 C CA . PHE A 1 127 ? -11.890 9.350 -17.766 1.00 90.94 127 PHE A CA 1
ATOM 1020 C C . PHE A 1 127 ? -10.485 9.159 -17.174 1.00 90.94 127 PHE A C 1
ATOM 1022 O O . PHE A 1 127 ? -9.496 9.179 -17.906 1.00 90.94 127 PHE A O 1
ATOM 1029 N N . VAL A 1 128 ? -10.390 8.886 -15.867 1.00 89.44 128 VAL A N 1
ATOM 1030 C CA . VAL A 1 128 ? -9.102 8.610 -15.204 1.00 89.44 128 VAL A CA 1
ATOM 1031 C C . VAL A 1 128 ? -8.429 7.368 -15.796 1.00 89.44 128 VAL A C 1
ATOM 1033 O O . VAL A 1 128 ? -7.219 7.370 -16.018 1.00 89.44 128 VAL A O 1
ATOM 1036 N N . LEU A 1 129 ? -9.206 6.323 -16.098 1.00 89.19 129 LEU A N 1
ATOM 1037 C CA . LEU A 1 129 ? -8.690 5.097 -16.708 1.00 89.19 129 LEU A CA 1
ATOM 1038 C C . LEU A 1 129 ? -8.154 5.350 -18.125 1.00 89.19 129 LEU A C 1
ATOM 1040 O O . LEU A 1 129 ? -7.089 4.844 -18.471 1.00 89.19 129 LEU A O 1
ATOM 1044 N N . GLY A 1 130 ? -8.840 6.186 -18.909 1.00 92.75 130 GLY A N 1
ATOM 1045 C CA . GLY A 1 130 ? -8.392 6.611 -20.234 1.00 92.75 130 GLY A CA 1
ATOM 1046 C C . GLY A 1 130 ? -7.066 7.369 -20.194 1.00 92.75 130 GLY A C 1
ATOM 1047 O O . GLY A 1 130 ? -6.156 7.037 -20.950 1.00 92.75 130 GLY A O 1
ATOM 1048 N N . ILE A 1 131 ? -6.915 8.329 -19.273 1.00 91.75 131 ILE A N 1
ATOM 1049 C CA . ILE A 1 131 ? -5.653 9.071 -19.099 1.00 91.75 131 ILE A CA 1
ATOM 1050 C C . ILE A 1 131 ? -4.521 8.129 -18.688 1.00 91.75 131 ILE A C 1
ATOM 1052 O O . ILE A 1 131 ? -3.439 8.179 -19.271 1.00 91.75 131 ILE A O 1
ATOM 1056 N N . ALA A 1 132 ? -4.762 7.257 -17.705 1.00 88.38 132 ALA A N 1
ATOM 1057 C CA . ALA A 1 132 ? -3.753 6.309 -17.245 1.00 88.38 132 ALA A CA 1
ATOM 1058 C C . ALA A 1 132 ? -3.279 5.396 -18.388 1.00 88.38 132 ALA A C 1
ATOM 1060 O O . ALA A 1 132 ? -2.077 5.230 -18.587 1.00 88.38 132 ALA A O 1
ATOM 1061 N N . LEU A 1 133 ? -4.215 4.871 -19.186 1.00 89.44 133 LEU A N 1
ATOM 1062 C CA . LEU A 1 133 ? -3.898 4.023 -20.332 1.00 89.44 133 LEU A CA 1
ATOM 1063 C C . LEU A 1 133 ? -3.129 4.791 -21.414 1.00 89.44 133 LEU A C 1
ATOM 1065 O O . LEU A 1 133 ? -2.151 4.276 -21.948 1.00 89.44 133 LEU A O 1
ATOM 1069 N N . PHE A 1 134 ? -3.517 6.037 -21.693 1.00 92.12 134 PHE A N 1
ATOM 1070 C CA . PHE A 1 134 ? -2.828 6.892 -22.658 1.00 92.12 134 PHE A CA 1
ATOM 1071 C C . PHE A 1 134 ? -1.362 7.143 -22.271 1.00 92.12 134 PHE A C 1
ATOM 1073 O O . PHE A 1 134 ? -0.462 6.993 -23.102 1.00 92.12 134 PHE A O 1
ATOM 1080 N N . VAL A 1 135 ? -1.105 7.461 -20.997 1.00 88.56 135 VAL A N 1
ATOM 1081 C CA . VAL A 1 135 ? 0.258 7.656 -20.477 1.00 88.56 135 VAL A CA 1
ATOM 1082 C C . VAL A 1 135 ? 1.061 6.355 -20.555 1.00 88.56 135 VAL A C 1
ATOM 1084 O O . VAL A 1 135 ? 2.193 6.368 -21.037 1.00 88.56 135 VAL A O 1
ATOM 1087 N N . SER A 1 136 ? 0.480 5.221 -20.149 1.00 83.25 136 SER A N 1
ATOM 1088 C CA . SER A 1 136 ? 1.157 3.917 -20.204 1.00 83.25 136 SER A CA 1
ATOM 1089 C C . SER A 1 136 ? 1.506 3.475 -21.629 1.00 83.25 136 SER A C 1
ATOM 1091 O O . SER A 1 136 ? 2.597 2.944 -21.852 1.00 83.25 136 SER A O 1
ATOM 1093 N N . VAL A 1 137 ? 0.613 3.705 -22.598 1.00 88.06 137 VAL A N 1
ATOM 1094 C CA . VAL A 1 137 ? 0.853 3.381 -24.014 1.00 88.06 137 VAL A CA 1
ATOM 1095 C C . VAL A 1 137 ? 1.956 4.263 -24.587 1.00 88.06 137 VAL A C 1
ATOM 1097 O O . VAL A 1 137 ? 2.876 3.747 -25.217 1.00 88.06 137 VAL A O 1
ATOM 1100 N N . THR A 1 138 ? 1.908 5.569 -24.316 1.00 86.19 138 THR A N 1
ATOM 1101 C CA . THR A 1 138 ? 2.932 6.517 -24.782 1.00 86.19 138 THR A CA 1
ATOM 1102 C C . THR A 1 138 ? 4.308 6.141 -24.238 1.00 86.19 138 THR A C 1
ATOM 1104 O O . THR A 1 138 ? 5.264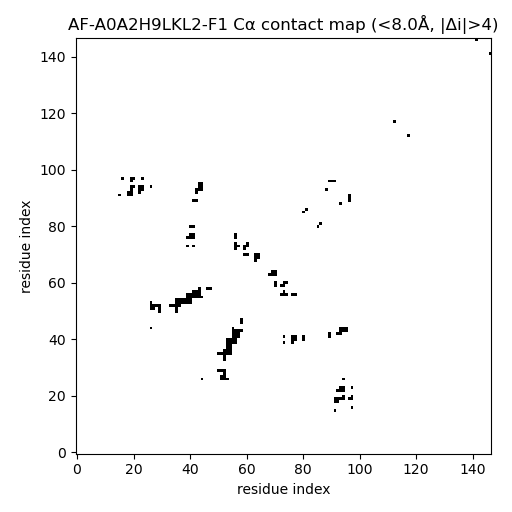 6.042 -25.000 1.00 86.19 138 THR A O 1
ATOM 1107 N N . PHE A 1 139 ? 4.402 5.833 -22.942 1.00 83.12 139 PHE A N 1
ATOM 1108 C CA . PHE A 1 139 ? 5.656 5.422 -22.311 1.00 83.12 139 PHE A CA 1
ATOM 1109 C C . PHE A 1 139 ? 6.197 4.095 -22.871 1.00 83.12 139 PHE A C 1
ATOM 1111 O O . PHE A 1 139 ? 7.395 3.971 -23.128 1.00 83.12 139 PHE A O 1
ATOM 1118 N N . SER A 1 140 ? 5.319 3.115 -23.119 1.00 81.19 140 SER A N 1
ATOM 1119 C CA . SER A 1 140 ? 5.714 1.842 -23.745 1.00 81.19 140 SER A CA 1
ATOM 1120 C C . SER A 1 140 ? 6.208 2.036 -25.179 1.00 81.19 140 SER A C 1
ATOM 1122 O O . SER A 1 140 ? 7.208 1.436 -25.569 1.00 81.19 140 SER A O 1
ATOM 1124 N N . ALA A 1 141 ? 5.547 2.901 -25.954 1.00 83.25 141 ALA A N 1
ATOM 1125 C CA . ALA A 1 141 ? 5.972 3.243 -27.307 1.00 83.25 141 ALA A CA 1
ATOM 1126 C C . ALA A 1 141 ? 7.350 3.926 -27.306 1.00 83.25 141 ALA A C 1
ATOM 1128 O O . ALA A 1 141 ? 8.217 3.541 -28.086 1.00 83.25 141 ALA A O 1
ATOM 1129 N N . SER A 1 142 ? 7.596 4.861 -26.380 1.00 82.69 142 SER A N 1
ATOM 1130 C CA . SER A 1 142 ? 8.907 5.508 -26.219 1.00 82.69 142 SER A CA 1
ATOM 1131 C C . SER A 1 142 ? 10.022 4.509 -25.891 1.00 82.69 142 SER A C 1
ATOM 1133 O O . SER A 1 142 ? 11.105 4.597 -26.461 1.00 82.69 142 SER A O 1
ATOM 1135 N N . LYS A 1 143 ? 9.754 3.518 -25.029 1.00 77.25 143 LYS A N 1
ATOM 1136 C CA . LYS A 1 143 ? 10.714 2.455 -24.686 1.00 77.25 143 LYS A CA 1
ATOM 1137 C C . LYS A 1 143 ? 11.025 1.516 -25.857 1.00 77.25 143 LYS A C 1
ATOM 1139 O O . LYS A 1 143 ? 12.174 1.120 -26.019 1.00 77.25 143 LYS A O 1
ATOM 1144 N N . LEU A 1 144 ? 10.028 1.160 -26.672 1.00 77.06 144 LEU A N 1
ATOM 1145 C CA . LEU A 1 144 ? 10.213 0.303 -27.854 1.00 77.06 144 LEU A CA 1
ATOM 1146 C C . LEU A 1 144 ? 10.970 1.011 -28.984 1.00 77.06 144 LEU A C 1
ATOM 1148 O O . LEU A 1 144 ? 11.669 0.358 -29.754 1.00 77.06 144 LEU A O 1
ATOM 1152 N N . MET A 1 145 ? 10.848 2.336 -29.072 1.00 77.50 145 MET A N 1
ATOM 1153 C CA . MET A 1 145 ? 11.530 3.156 -30.075 1.00 77.50 145 MET A CA 1
ATOM 1154 C C . MET A 1 145 ? 12.973 3.539 -29.692 1.00 77.50 145 MET A C 1
ATOM 1156 O O . MET A 1 145 ? 13.625 4.239 -30.461 1.00 77.50 145 MET A O 1
ATOM 1160 N N . GLY A 1 146 ? 13.501 3.036 -28.568 1.00 63.09 146 GLY A N 1
ATOM 1161 C CA . GLY A 1 146 ? 14.940 3.041 -28.281 1.00 63.09 146 GLY A CA 1
ATOM 1162 C C . GLY A 1 146 ? 15.549 4.399 -27.918 1.00 63.09 146 GLY A C 1
ATOM 1163 O O . GLY A 1 146 ? 16.626 4.717 -28.420 1.00 63.09 146 GLY A O 1
ATOM 1164 N N . ALA A 1 147 ? 14.889 5.174 -27.050 1.00 51.56 147 ALA A N 1
ATOM 1165 C CA . ALA A 1 147 ? 15.512 6.297 -26.335 1.00 51.56 147 ALA A CA 1
ATOM 1166 C C . ALA A 1 147 ? 15.916 5.903 -24.905 1.00 51.56 147 ALA A C 1
ATOM 1168 O O . ALA A 1 147 ? 15.130 5.182 -24.239 1.00 51.56 147 ALA A O 1
#